Protein AF-A0AAJ3ECH3-F1 (afdb_monomer_lite)

Sequence (164 aa):
MAIHFNDRLARILDDTSHNRRHDIWRWLQLTTNNVQLSGDVNQPGMRSTMTHVISSTPGLSEIIKNKETEQLLPEKCLEWINEGKRQVEWLSSKLRERMTFSDSIAPLTSGLTGKDLLIASIDLWTINIKQKGSFLNELENSWNEHKKETNSLSGSKMTSKNAY

Structure (mmCIF, N/CA/C/O backbone):
data_AF-A0AAJ3ECH3-F1
#
_entry.id   AF-A0AAJ3ECH3-F1
#
loop_
_atom_site.group_PDB
_atom_site.id
_atom_site.type_symbol
_atom_site.label_atom_id
_atom_site.label_alt_id
_atom_site.label_comp_id
_atom_site.label_asym_id
_atom_site.label_entity_id
_atom_site.label_seq_id
_atom_site.pdbx_PDB_ins_code
_atom_site.Cartn_x
_atom_site.Cartn_y
_atom_site.Cartn_z
_atom_site.occupancy
_atom_site.B_iso_or_equiv
_atom_site.auth_seq_id
_atom_site.auth_comp_id
_atom_site.auth_asym_id
_atom_site.auth_atom_id
_atom_site.pdbx_PDB_model_num
ATOM 1 N N . MET A 1 1 ? -10.293 -18.320 -6.093 1.00 32.09 1 MET A N 1
ATOM 2 C CA . MET A 1 1 ? -9.734 -18.719 -7.402 1.00 32.09 1 MET A CA 1
ATOM 3 C C . MET A 1 1 ? -8.755 -17.643 -7.834 1.00 32.09 1 MET A C 1
ATOM 5 O O . MET A 1 1 ? -9.175 -16.500 -7.954 1.00 32.09 1 MET A O 1
ATOM 9 N N . ALA A 1 2 ? -7.470 -17.967 -7.991 1.00 35.84 2 ALA A N 1
ATOM 10 C CA . ALA A 1 2 ? -6.502 -17.033 -8.558 1.00 35.84 2 ALA A CA 1
ATOM 11 C C . ALA A 1 2 ? -6.767 -16.931 -10.066 1.00 35.84 2 ALA A C 1
ATOM 13 O O . ALA A 1 2 ? -6.577 -17.898 -10.799 1.00 35.84 2 ALA A O 1
ATOM 14 N N . ILE A 1 3 ? -7.274 -15.790 -10.526 1.00 44.62 3 ILE A N 1
ATOM 15 C CA . ILE A 1 3 ? -7.338 -15.501 -11.958 1.00 44.62 3 ILE A CA 1
ATOM 16 C C . ILE A 1 3 ? -5.894 -15.240 -12.386 1.00 44.62 3 ILE A C 1
ATOM 18 O O . ILE A 1 3 ? -5.302 -14.247 -11.961 1.00 44.62 3 ILE A O 1
ATOM 22 N N . HIS A 1 4 ? -5.313 -16.142 -13.180 1.00 48.81 4 HIS A N 1
ATOM 23 C CA . HIS A 1 4 ? -4.003 -15.920 -13.784 1.00 48.81 4 HIS A CA 1
ATOM 24 C C . HIS A 1 4 ? -4.083 -14.684 -14.677 1.00 48.81 4 HIS A C 1
ATOM 26 O O . HIS A 1 4 ? -4.688 -14.695 -15.750 1.00 48.81 4 HIS A O 1
ATOM 32 N N . PHE A 1 5 ? -3.508 -13.593 -14.189 1.00 60.50 5 PHE A N 1
ATOM 33 C CA . PHE A 1 5 ? -3.551 -12.303 -14.843 1.00 60.50 5 PHE A CA 1
ATOM 34 C C . PHE A 1 5 ? -2.293 -12.153 -15.693 1.00 60.50 5 PHE A C 1
ATOM 36 O O . PHE A 1 5 ? -1.200 -11.986 -15.168 1.00 60.50 5 PHE A O 1
ATOM 43 N N . ASN A 1 6 ? -2.440 -12.285 -17.011 1.00 68.62 6 ASN A N 1
ATOM 44 C CA . ASN A 1 6 ? -1.318 -12.394 -17.948 1.00 68.62 6 ASN A CA 1
ATOM 45 C C . ASN A 1 6 ? -1.223 -11.182 -18.891 1.00 68.62 6 ASN A C 1
ATOM 47 O O . ASN A 1 6 ? -1.017 -11.336 -20.102 1.00 68.62 6 ASN A O 1
ATOM 51 N N . ASP A 1 7 ? -1.431 -9.977 -18.358 1.00 83.31 7 ASP A N 1
ATOM 52 C CA . ASP A 1 7 ? -1.195 -8.758 -19.126 1.00 83.31 7 ASP A CA 1
ATOM 53 C C . ASP A 1 7 ? 0.304 -8.427 -19.203 1.00 83.31 7 ASP A C 1
ATOM 55 O O . ASP A 1 7 ? 1.155 -9.034 -18.548 1.00 83.31 7 ASP A O 1
ATOM 59 N N . ARG A 1 8 ? 0.654 -7.471 -20.064 1.00 87.44 8 ARG A N 1
ATOM 60 C CA . ARG A 1 8 ? 2.058 -7.131 -20.309 1.00 87.44 8 ARG A CA 1
ATOM 61 C C . ARG A 1 8 ? 2.751 -6.568 -19.063 1.00 87.44 8 ARG A C 1
ATOM 63 O O . ARG A 1 8 ? 3.937 -6.831 -18.892 1.00 87.44 8 ARG A O 1
ATOM 70 N N . LEU A 1 9 ? 2.031 -5.849 -18.199 1.00 89.44 9 LEU A N 1
ATOM 71 C CA . LEU A 1 9 ? 2.588 -5.336 -16.948 1.00 89.44 9 LEU A CA 1
ATOM 72 C C . LEU A 1 9 ? 2.969 -6.481 -16.006 1.00 89.44 9 LEU A C 1
ATOM 74 O O . LEU A 1 9 ? 4.081 -6.486 -15.488 1.00 89.44 9 LEU A O 1
ATOM 78 N N . ALA A 1 10 ? 2.085 -7.472 -15.856 1.00 89.50 10 ALA A N 1
ATOM 79 C CA . ALA A 1 10 ? 2.331 -8.641 -15.022 1.00 89.50 10 ALA A CA 1
ATOM 80 C C . ALA A 1 10 ? 3.586 -9.400 -15.470 1.00 89.50 10 ALA A C 1
ATOM 82 O O . ALA A 1 10 ? 4.397 -9.786 -14.641 1.00 89.50 10 ALA A O 1
ATOM 83 N N . ARG A 1 11 ? 3.815 -9.534 -16.784 1.00 88.94 11 ARG A N 1
ATOM 84 C CA . ARG A 1 11 ? 5.031 -10.177 -17.316 1.00 88.94 11 ARG A CA 1
ATOM 85 C C . ARG A 1 11 ? 6.313 -9.394 -17.046 1.00 88.94 11 ARG A C 1
ATOM 87 O O . ARG A 1 11 ? 7.357 -9.999 -16.878 1.00 88.94 11 ARG A O 1
ATOM 94 N N . ILE A 1 12 ? 6.258 -8.062 -17.069 1.00 90.69 12 ILE A N 1
ATOM 95 C CA . ILE A 1 12 ? 7.441 -7.213 -16.841 1.00 90.69 12 ILE A CA 1
ATOM 96 C C . ILE A 1 12 ? 7.823 -7.189 -15.355 1.00 90.69 12 ILE A C 1
ATOM 98 O O . ILE A 1 12 ? 8.998 -7.030 -15.021 1.00 90.69 12 ILE A O 1
ATOM 102 N N . LEU A 1 13 ? 6.828 -7.315 -14.476 1.00 90.69 13 LEU A N 1
ATOM 103 C CA . LEU A 1 13 ? 6.993 -7.259 -13.024 1.00 90.69 13 LEU A CA 1
ATOM 104 C C . LEU A 1 13 ? 6.975 -8.640 -12.353 1.00 90.69 13 LEU A C 1
ATOM 106 O O . LEU A 1 13 ? 7.063 -8.709 -11.133 1.00 90.69 13 LEU A O 1
ATOM 110 N N . ASP A 1 14 ? 6.914 -9.718 -13.137 1.00 87.06 14 ASP A N 1
ATOM 111 C CA . ASP A 1 14 ? 6.836 -11.105 -12.664 1.00 87.06 14 ASP A CA 1
ATOM 112 C C . ASP A 1 14 ? 5.651 -11.362 -11.703 1.00 87.06 14 ASP A C 1
ATOM 114 O O . ASP A 1 14 ? 5.728 -12.177 -10.781 1.00 87.06 14 ASP A O 1
ATOM 118 N N . ASP A 1 15 ? 4.524 -10.678 -11.929 1.00 84.62 15 ASP A N 1
ATOM 119 C CA . ASP A 1 15 ? 3.315 -10.847 -11.124 1.00 84.62 15 ASP A CA 1
ATOM 120 C C . ASP A 1 15 ? 2.636 -12.183 -11.423 1.00 84.62 15 ASP A C 1
ATOM 122 O O . ASP A 1 15 ? 2.320 -12.521 -12.566 1.00 84.62 15 ASP A O 1
ATOM 126 N N . THR A 1 16 ? 2.294 -12.909 -10.363 1.00 76.44 16 THR A N 1
A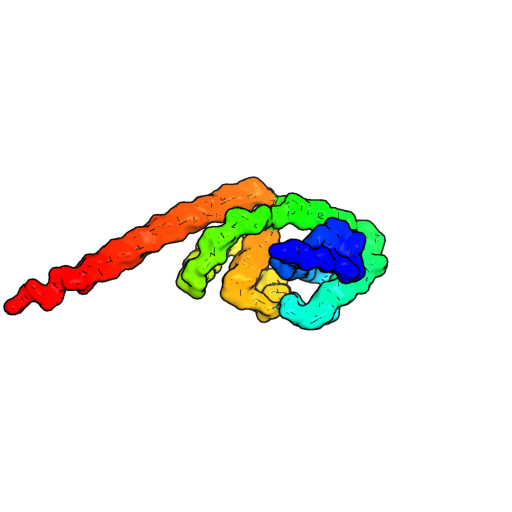TOM 127 C CA . THR A 1 16 ? 1.546 -14.173 -10.454 1.00 76.44 16 THR A CA 1
ATOM 128 C C . THR A 1 16 ? 0.034 -13.987 -10.303 1.00 76.44 16 THR A C 1
ATOM 130 O O . THR A 1 16 ? -0.739 -14.898 -10.611 1.00 76.44 16 THR A O 1
ATOM 133 N N . SER A 1 17 ? -0.411 -12.803 -9.871 1.00 74.19 17 SER A N 1
ATOM 134 C CA . SER A 1 17 ? -1.820 -12.470 -9.642 1.00 74.19 17 SER A CA 1
ATOM 135 C C . SER A 1 17 ? -2.087 -10.978 -9.823 1.00 74.19 17 SER A C 1
ATOM 137 O O . SER A 1 17 ? -1.233 -10.153 -9.509 1.00 74.19 17 SER A O 1
ATOM 139 N N . HIS A 1 18 ? -3.299 -10.620 -10.254 1.00 75.31 18 HIS A N 1
ATOM 140 C CA . HIS A 1 18 ? -3.729 -9.223 -10.257 1.00 75.31 18 HIS A CA 1
ATOM 141 C C . HIS A 1 18 ? -3.911 -8.710 -8.828 1.00 75.31 18 HIS A C 1
ATOM 143 O O . HIS A 1 18 ? -4.699 -9.277 -8.070 1.00 75.31 18 HIS A O 1
ATOM 149 N N . ASN A 1 19 ? -3.242 -7.610 -8.484 1.00 86.06 19 ASN A N 1
ATOM 150 C CA . ASN A 1 19 ? -3.412 -6.956 -7.196 1.00 86.06 19 ASN A CA 1
ATOM 151 C C . ASN A 1 19 ? -3.561 -5.439 -7.372 1.00 86.06 19 ASN A C 1
ATOM 153 O O . ASN A 1 19 ? -2.596 -4.717 -7.616 1.00 86.06 19 ASN A O 1
ATOM 157 N N . ARG A 1 20 ? -4.794 -4.949 -7.205 1.00 90.81 20 ARG A N 1
ATOM 158 C CA . ARG A 1 20 ? -5.124 -3.525 -7.352 1.00 90.81 20 ARG A CA 1
ATOM 159 C C . ARG A 1 20 ? -4.351 -2.630 -6.379 1.00 90.81 20 ARG A C 1
ATOM 161 O O . ARG A 1 20 ? -3.970 -1.526 -6.757 1.00 90.81 20 ARG A O 1
ATOM 168 N N . ARG A 1 21 ? -4.107 -3.079 -5.142 1.00 93.88 21 ARG A N 1
ATOM 169 C CA . ARG A 1 21 ? -3.318 -2.315 -4.159 1.00 93.88 21 ARG A CA 1
ATOM 170 C C . ARG A 1 21 ? -1.889 -2.116 -4.659 1.00 93.88 21 ARG A C 1
ATOM 172 O O . ARG A 1 21 ? -1.369 -1.008 -4.581 1.00 93.88 21 ARG A O 1
ATOM 179 N N . HIS A 1 22 ? -1.289 -3.165 -5.220 1.00 93.62 22 HIS A N 1
ATOM 180 C CA . HIS A 1 22 ? 0.061 -3.092 -5.778 1.00 93.62 22 HIS A CA 1
ATOM 181 C C . HIS A 1 22 ? 0.103 -2.147 -6.981 1.00 93.62 22 HIS A C 1
ATOM 183 O O . HIS A 1 22 ? 1.012 -1.332 -7.081 1.00 93.62 22 HIS A O 1
ATOM 189 N N . ASP A 1 23 ? -0.910 -2.176 -7.850 1.00 94.12 23 ASP A N 1
ATOM 190 C CA . ASP A 1 23 ? -0.990 -1.242 -8.978 1.00 94.12 23 ASP A CA 1
ATOM 191 C C . ASP A 1 23 ? -1.095 0.220 -8.539 1.00 94.12 23 ASP A C 1
ATOM 193 O O . ASP A 1 23 ? -0.410 1.079 -9.096 1.00 94.12 23 ASP A O 1
ATOM 197 N N . ILE A 1 24 ? -1.923 0.501 -7.528 1.00 95.00 24 ILE A N 1
ATOM 198 C CA . ILE A 1 24 ? -2.030 1.833 -6.924 1.00 95.00 24 ILE A CA 1
ATOM 199 C C . ILE A 1 24 ? -0.671 2.256 -6.364 1.00 95.00 24 ILE A C 1
ATOM 201 O O . ILE A 1 24 ? -0.196 3.348 -6.670 1.00 95.00 24 ILE A O 1
ATOM 205 N N . TRP A 1 25 ? -0.019 1.392 -5.584 1.00 94.88 25 TRP A N 1
ATOM 206 C CA . TRP A 1 25 ? 1.284 1.704 -5.009 1.00 94.88 25 TRP A CA 1
ATOM 207 C C . TRP A 1 25 ? 2.343 1.961 -6.087 1.00 94.88 25 TRP A C 1
ATOM 209 O O . TRP A 1 25 ? 3.040 2.966 -6.010 1.00 94.88 25 TRP A O 1
ATOM 219 N N . ARG A 1 26 ? 2.427 1.129 -7.133 1.00 94.69 26 ARG A N 1
ATOM 220 C CA . ARG A 1 26 ? 3.378 1.299 -8.248 1.00 94.69 26 ARG A CA 1
ATOM 221 C C . ARG A 1 26 ? 3.170 2.619 -8.974 1.00 94.69 26 ARG A C 1
ATOM 223 O O . ARG A 1 26 ? 4.139 3.329 -9.235 1.00 94.69 26 ARG A O 1
ATOM 230 N N . TRP A 1 27 ? 1.919 2.966 -9.265 1.00 95.00 27 TRP A N 1
ATOM 231 C CA . TRP A 1 27 ? 1.576 4.248 -9.875 1.00 95.00 27 TRP A CA 1
ATOM 232 C C . TRP A 1 27 ? 2.068 5.419 -9.020 1.00 95.00 27 TRP A C 1
ATOM 234 O O . TRP A 1 27 ? 2.765 6.319 -9.497 1.00 95.00 27 TRP A O 1
ATOM 244 N N . LEU A 1 28 ? 1.749 5.393 -7.727 1.00 92.50 28 LEU A N 1
ATOM 245 C CA . LEU A 1 28 ? 2.151 6.440 -6.794 1.00 92.50 28 LEU A CA 1
ATOM 246 C C . LEU A 1 28 ? 3.678 6.474 -6.595 1.00 92.50 28 LEU A C 1
ATOM 248 O O . LEU A 1 28 ? 4.282 7.539 -6.502 1.00 92.50 28 LEU A O 1
ATOM 252 N N . GLN A 1 29 ? 4.343 5.322 -6.610 1.00 91.38 29 GLN A N 1
ATOM 253 C CA . GLN A 1 29 ? 5.795 5.224 -6.520 1.00 91.38 29 GLN A CA 1
ATOM 254 C C . GLN A 1 29 ? 6.477 5.815 -7.761 1.00 91.38 29 GLN A C 1
ATOM 256 O O . GLN A 1 29 ? 7.473 6.521 -7.640 1.00 91.38 29 GLN A O 1
ATOM 261 N N . LEU A 1 30 ? 5.948 5.572 -8.958 1.00 92.50 30 LEU A N 1
ATOM 262 C CA . LEU A 1 30 ? 6.445 6.175 -10.196 1.00 92.50 30 LEU A CA 1
ATOM 263 C C . LEU A 1 30 ? 6.299 7.702 -10.157 1.00 92.50 30 LEU A C 1
ATOM 265 O O . LEU A 1 30 ? 7.281 8.424 -10.335 1.00 92.50 30 LEU A O 1
ATOM 269 N N . THR A 1 31 ? 5.100 8.196 -9.845 1.00 89.75 31 THR A N 1
ATOM 270 C CA . THR A 1 31 ? 4.826 9.643 -9.791 1.00 89.75 31 THR A CA 1
ATOM 271 C C . THR A 1 31 ? 5.655 10.370 -8.728 1.00 89.75 31 THR A C 1
ATOM 273 O O . THR A 1 31 ? 6.219 11.422 -9.016 1.00 89.75 31 THR A O 1
ATOM 276 N N . THR A 1 32 ? 5.837 9.790 -7.535 1.00 86.19 32 THR A N 1
ATOM 277 C CA . THR A 1 32 ? 6.714 10.359 -6.487 1.00 86.19 32 THR A CA 1
ATOM 278 C C . THR A 1 32 ? 8.193 10.392 -6.880 1.00 86.19 32 THR A C 1
ATOM 280 O O . THR A 1 32 ? 8.954 11.174 -6.320 1.00 86.19 32 THR A O 1
ATOM 283 N N . ASN A 1 33 ? 8.622 9.583 -7.857 1.00 85.12 33 ASN A N 1
ATOM 284 C CA . ASN A 1 33 ? 9.976 9.629 -8.426 1.00 85.12 33 ASN A CA 1
ATOM 285 C C . ASN A 1 33 ? 10.039 10.512 -9.688 1.00 85.12 33 ASN A C 1
ATOM 287 O O . ASN A 1 33 ? 10.942 10.355 -10.505 1.00 85.12 33 ASN A O 1
ATOM 291 N N . ASN A 1 34 ? 9.094 11.450 -9.837 1.00 85.19 34 ASN A N 1
ATOM 292 C CA . ASN A 1 34 ? 8.982 12.401 -10.948 1.00 85.19 34 ASN A CA 1
ATOM 293 C C . ASN A 1 34 ? 8.842 11.749 -12.332 1.00 85.19 34 ASN A C 1
ATOM 295 O O . ASN A 1 34 ? 9.140 12.370 -13.354 1.00 85.19 34 ASN A O 1
ATOM 299 N N . VAL A 1 35 ? 8.370 10.502 -12.386 1.00 88.06 35 VAL A N 1
ATOM 300 C CA . VAL A 1 35 ? 8.039 9.851 -13.650 1.00 88.06 35 VAL A CA 1
ATOM 301 C C . VAL A 1 35 ? 6.711 10.410 -14.150 1.00 88.06 35 VAL A C 1
ATOM 303 O O . VAL A 1 35 ? 5.697 10.348 -13.454 1.00 88.06 35 VAL A O 1
ATOM 306 N N . GLN A 1 36 ? 6.711 10.951 -15.367 1.00 87.31 36 GLN A N 1
ATOM 307 C CA . GLN A 1 36 ? 5.502 11.480 -15.990 1.00 87.31 36 GLN A CA 1
ATOM 308 C C . GLN A 1 36 ? 4.609 10.332 -16.463 1.00 87.31 36 GLN A C 1
ATOM 310 O O . GLN A 1 36 ? 4.990 9.548 -17.333 1.00 87.31 36 GLN A O 1
ATOM 315 N N . LEU A 1 37 ? 3.410 10.249 -15.891 1.00 90.12 37 LEU A N 1
ATOM 316 C CA . LEU A 1 37 ? 2.369 9.307 -16.290 1.00 90.12 37 LEU A CA 1
ATOM 317 C C . LEU A 1 37 ? 1.198 10.081 -16.895 1.00 90.12 37 LEU A C 1
ATOM 319 O O . LEU A 1 37 ? 0.837 11.151 -16.409 1.00 90.12 37 LEU A O 1
ATOM 323 N N . SER A 1 38 ? 0.598 9.540 -17.951 1.00 88.50 38 SER A N 1
ATOM 324 C CA . SER A 1 38 ? -0.639 10.069 -18.521 1.00 88.50 38 SER A CA 1
ATOM 325 C C . SER A 1 38 ? -1.858 9.426 -17.852 1.00 88.50 38 SER A C 1
ATOM 327 O O . SER A 1 38 ? -2.005 8.201 -17.856 1.00 88.50 38 SER A O 1
ATOM 329 N N . GLY A 1 39 ? -2.742 10.266 -17.308 1.00 86.19 39 GLY A N 1
ATOM 330 C CA . GLY A 1 39 ? -3.963 9.859 -16.605 1.00 86.19 39 GLY A CA 1
ATOM 331 C C . GLY A 1 39 ? -3.855 9.994 -15.086 1.00 86.19 39 GLY A C 1
ATOM 332 O O . GLY A 1 39 ? -2.893 10.565 -14.577 1.00 86.19 39 GLY A O 1
ATOM 333 N N . ASP A 1 40 ? -4.843 9.445 -14.378 1.00 85.62 40 ASP A N 1
ATOM 334 C CA . ASP A 1 40 ? -4.935 9.499 -12.917 1.00 85.62 40 ASP A CA 1
ATOM 335 C C . ASP A 1 40 ? -4.826 8.107 -12.284 1.00 85.62 40 ASP A C 1
ATOM 337 O O . ASP A 1 40 ? -5.133 7.076 -12.898 1.00 85.62 40 ASP A O 1
ATOM 341 N N . VAL A 1 41 ? -4.427 8.082 -11.010 1.00 90.56 41 VAL A N 1
ATOM 342 C CA . VAL A 1 41 ? -4.400 6.853 -10.213 1.00 90.56 41 VAL A CA 1
ATOM 343 C C . VAL A 1 41 ? -5.791 6.214 -10.178 1.00 90.56 41 VAL A C 1
ATOM 345 O O . VAL A 1 41 ? -6.808 6.896 -10.050 1.00 90.56 41 VAL A O 1
ATOM 348 N N . ASN A 1 42 ? -5.832 4.883 -10.260 1.00 88.88 42 ASN A N 1
ATOM 349 C CA . ASN A 1 42 ? -7.058 4.088 -10.176 1.00 88.88 42 ASN A CA 1
ATOM 350 C C . ASN A 1 42 ? -8.094 4.373 -11.295 1.00 88.88 42 ASN A C 1
ATOM 352 O O . ASN A 1 42 ? -9.279 4.091 -11.124 1.00 88.88 42 ASN A O 1
ATOM 356 N N . GLN A 1 43 ? -7.656 4.884 -12.452 1.00 89.56 43 GLN A N 1
ATOM 357 C CA . GLN A 1 43 ? -8.492 5.051 -13.651 1.00 89.56 43 GLN A CA 1
ATOM 358 C C . GLN A 1 43 ? -8.234 3.973 -14.723 1.00 89.56 43 GLN A C 1
ATOM 360 O O . GLN A 1 43 ? -7.190 3.308 -14.713 1.00 89.56 43 GLN A O 1
ATOM 365 N N . PRO A 1 44 ? -9.161 3.773 -15.684 1.00 89.56 44 PRO A N 1
ATOM 366 C CA . PRO A 1 44 ? -8.922 2.907 -16.836 1.00 89.56 44 PRO A CA 1
ATOM 367 C C . PRO A 1 44 ? -7.640 3.289 -17.592 1.00 89.56 44 PRO A C 1
ATOM 369 O O . PRO A 1 44 ? -7.338 4.462 -17.778 1.00 89.56 44 PRO A O 1
ATOM 372 N N . GLY A 1 45 ? -6.877 2.289 -18.041 1.00 89.25 45 GLY A N 1
ATOM 373 C CA . GLY A 1 45 ? -5.614 2.502 -18.761 1.00 89.25 45 GLY A CA 1
ATOM 374 C C . GLY A 1 45 ? -4.375 2.656 -17.871 1.00 89.25 45 GLY A C 1
ATOM 375 O O . GLY A 1 45 ? -3.265 2.537 -18.384 1.00 89.25 45 GLY A O 1
ATOM 376 N N . MET A 1 46 ? -4.535 2.787 -16.547 1.00 91.75 46 MET A N 1
ATOM 377 C CA . MET A 1 46 ? -3.436 2.915 -15.574 1.00 91.75 46 MET A CA 1
ATOM 378 C C . MET A 1 46 ? -2.317 1.873 -15.785 1.00 91.75 46 MET A C 1
ATOM 380 O O . MET A 1 46 ? -1.138 2.216 -15.888 1.00 91.75 46 MET A O 1
ATOM 384 N N . ARG A 1 47 ? -2.676 0.589 -15.930 1.00 92.75 47 ARG A N 1
ATOM 385 C CA . ARG A 1 47 ? -1.709 -0.501 -16.166 1.00 92.75 47 ARG A CA 1
ATOM 386 C C . ARG A 1 47 ? -1.014 -0.411 -17.525 1.00 92.75 47 ARG A C 1
ATOM 388 O O . ARG A 1 47 ? 0.169 -0.737 -17.630 1.00 92.75 47 ARG A O 1
ATOM 395 N N . SER A 1 48 ? -1.717 0.040 -18.562 1.00 92.94 48 SER A N 1
ATOM 396 C CA . SER A 1 48 ? -1.147 0.243 -19.899 1.00 92.94 48 SER A CA 1
ATOM 397 C C . SER A 1 48 ? -0.133 1.388 -19.900 1.00 92.94 48 SER A C 1
ATOM 399 O O . SER A 1 48 ? 0.952 1.229 -20.457 1.00 92.94 48 SER A O 1
ATOM 401 N N . THR A 1 49 ? -0.436 2.491 -19.210 1.00 94.69 49 THR A N 1
ATOM 402 C CA . THR A 1 49 ? 0.499 3.607 -19.010 1.00 94.69 49 THR A CA 1
ATOM 403 C C . THR A 1 49 ? 1.747 3.147 -18.255 1.00 94.69 49 THR A C 1
ATOM 405 O O . THR A 1 49 ? 2.860 3.363 -18.735 1.00 94.69 49 THR A O 1
ATOM 408 N N . MET A 1 50 ? 1.589 2.429 -17.133 1.00 95.12 50 MET A N 1
ATOM 409 C CA . MET A 1 50 ? 2.734 1.867 -16.400 1.00 95.12 50 MET A CA 1
ATOM 410 C C . MET A 1 50 ? 3.561 0.919 -17.272 1.00 95.12 50 MET A C 1
ATOM 412 O O . MET A 1 50 ? 4.784 1.013 -17.294 1.00 95.12 50 MET A O 1
ATOM 416 N N . THR A 1 51 ? 2.908 0.047 -18.045 1.00 95.00 51 THR A N 1
ATOM 417 C CA . THR A 1 51 ? 3.587 -0.864 -18.979 1.00 95.00 51 THR A CA 1
ATOM 418 C C . THR A 1 51 ? 4.474 -0.099 -19.948 1.00 95.00 51 THR A C 1
ATOM 420 O O . THR A 1 51 ? 5.635 -0.459 -20.127 1.00 95.00 51 THR A O 1
ATOM 423 N N . HIS A 1 52 ? 3.923 0.940 -20.583 1.00 94.50 52 HIS A N 1
ATOM 424 C CA . HIS A 1 52 ? 4.643 1.738 -21.564 1.00 94.50 52 HIS A CA 1
ATOM 425 C C . HIS A 1 52 ? 5.923 2.314 -20.954 1.00 94.50 52 HIS A C 1
ATOM 427 O O . HIS A 1 52 ? 7.009 2.035 -21.458 1.00 94.50 52 HIS A O 1
ATOM 433 N N . VAL A 1 53 ? 5.792 3.006 -19.823 1.00 95.38 53 VAL A N 1
ATOM 434 C CA . VAL A 1 53 ? 6.889 3.715 -19.154 1.00 95.38 53 VAL A CA 1
ATOM 435 C C . VAL A 1 53 ? 7.945 2.772 -18.575 1.00 95.38 53 VAL A C 1
ATOM 437 O O . VAL A 1 53 ? 9.142 3.001 -18.740 1.00 95.38 53 VAL A O 1
ATOM 440 N N . ILE A 1 54 ? 7.525 1.682 -17.928 1.00 95.19 54 ILE A N 1
ATOM 441 C CA . ILE A 1 54 ? 8.457 0.701 -17.359 1.00 95.19 54 ILE A CA 1
ATOM 442 C C . ILE A 1 54 ? 9.222 -0.010 -18.479 1.00 95.19 54 ILE A C 1
ATOM 444 O O . ILE A 1 54 ? 10.423 -0.228 -18.358 1.00 95.19 54 ILE A O 1
ATOM 448 N N . SER A 1 55 ? 8.557 -0.334 -19.593 1.00 93.75 55 SER A N 1
ATOM 449 C CA . SER A 1 55 ? 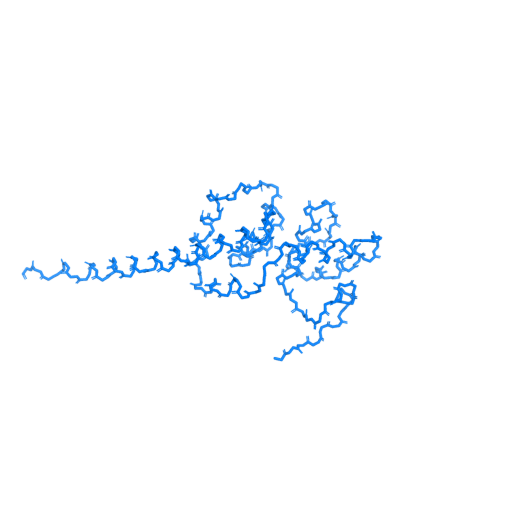9.210 -1.013 -20.719 1.00 93.75 55 SER A CA 1
ATOM 450 C C . SER A 1 55 ? 10.180 -0.129 -21.506 1.00 93.75 55 SER A C 1
ATOM 452 O O . SER A 1 55 ? 11.091 -0.658 -22.137 1.00 93.75 55 SER A O 1
ATOM 454 N N . SER A 1 56 ? 9.996 1.194 -21.485 1.00 93.62 56 SER A N 1
ATOM 455 C CA . SER A 1 56 ? 10.857 2.150 -22.188 1.00 93.62 56 SER A CA 1
ATOM 456 C C . SER A 1 56 ? 12.023 2.666 -21.342 1.00 93.62 56 SER A C 1
ATOM 458 O O . SER A 1 56 ? 12.901 3.338 -21.879 1.00 93.62 56 SER A O 1
ATOM 460 N N . THR A 1 57 ? 12.062 2.338 -20.045 1.00 94.06 57 THR A N 1
ATOM 461 C CA . THR A 1 57 ? 13.079 2.829 -19.107 1.00 94.06 57 THR A CA 1
ATOM 462 C C . THR A 1 57 ? 13.942 1.671 -18.591 1.00 94.06 57 THR A C 1
ATOM 464 O O . THR A 1 57 ? 13.482 0.893 -17.749 1.00 94.06 57 THR A O 1
ATOM 467 N N . PRO A 1 58 ? 15.199 1.530 -19.057 1.00 93.75 58 PRO A N 1
ATOM 468 C CA . PRO A 1 58 ? 16.095 0.466 -18.608 1.00 93.75 58 PRO A CA 1
ATOM 469 C C . PRO A 1 58 ? 16.257 0.427 -17.081 1.00 93.75 58 PRO A C 1
ATOM 471 O O . PRO A 1 58 ? 16.481 1.454 -16.446 1.00 93.75 58 PRO A O 1
ATOM 474 N N . GLY A 1 59 ? 16.135 -0.765 -16.490 1.00 93.31 59 GLY A N 1
ATOM 475 C CA . GLY A 1 59 ? 16.305 -0.998 -15.047 1.00 93.31 59 GLY A CA 1
ATOM 476 C C . GLY A 1 59 ? 15.119 -0.592 -14.161 1.00 93.31 59 GLY A C 1
ATOM 477 O O . GLY A 1 59 ? 15.077 -0.973 -12.993 1.00 93.31 59 GLY A O 1
ATOM 478 N N . LEU A 1 60 ? 14.117 0.123 -14.689 1.00 94.38 60 LEU A N 1
ATOM 479 C CA . LEU A 1 60 ? 12.996 0.613 -13.878 1.00 94.38 60 LEU A CA 1
ATOM 480 C C . LEU A 1 60 ? 12.132 -0.523 -13.307 1.00 94.38 60 LEU A C 1
ATOM 482 O O . LEU A 1 60 ? 11.654 -0.416 -12.179 1.00 94.38 60 LEU A O 1
ATOM 486 N N . SER A 1 61 ? 11.965 -1.627 -14.041 1.00 94.44 61 SER A N 1
ATOM 487 C CA . SER A 1 61 ? 11.226 -2.801 -13.555 1.00 94.44 61 SER A CA 1
ATOM 488 C C . SER A 1 61 ? 11.865 -3.413 -12.306 1.00 94.44 61 SER A C 1
ATOM 490 O O . SER A 1 61 ? 11.164 -3.719 -11.347 1.00 94.44 61 SER A O 1
ATOM 492 N N . GLU A 1 62 ? 13.190 -3.555 -12.284 1.00 94.56 62 GLU A N 1
ATOM 493 C CA . GLU A 1 62 ? 13.925 -4.100 -11.141 1.00 94.56 62 GLU A CA 1
ATOM 494 C C . GLU A 1 62 ? 13.864 -3.161 -9.933 1.00 94.56 62 GLU A C 1
ATOM 496 O O . GLU A 1 62 ? 13.574 -3.602 -8.823 1.00 94.56 62 GLU A O 1
ATOM 501 N N . ILE A 1 63 ? 14.029 -1.853 -10.158 1.00 93.94 63 ILE A N 1
ATOM 502 C CA . ILE A 1 63 ? 13.902 -0.837 -9.103 1.00 93.94 63 ILE A CA 1
ATOM 503 C C . ILE A 1 63 ? 12.521 -0.904 -8.441 1.00 93.94 63 ILE A C 1
ATOM 505 O O . ILE A 1 63 ? 12.430 -0.869 -7.213 1.00 93.94 63 ILE A O 1
ATOM 509 N N . ILE A 1 64 ? 11.448 -1.006 -9.231 1.00 93.69 64 ILE A N 1
ATOM 510 C CA . ILE A 1 64 ? 10.080 -1.093 -8.702 1.00 93.69 64 ILE A CA 1
ATOM 511 C C . ILE A 1 64 ? 9.897 -2.376 -7.895 1.00 93.69 64 ILE A C 1
ATOM 513 O O . ILE A 1 64 ? 9.432 -2.292 -6.762 1.00 93.69 64 ILE A O 1
ATOM 517 N N . LYS A 1 65 ? 10.307 -3.535 -8.428 1.00 93.06 65 LYS A N 1
ATOM 518 C CA . LYS A 1 65 ? 10.197 -4.829 -7.731 1.00 93.06 65 LYS A CA 1
ATOM 519 C C . LYS A 1 65 ? 10.938 -4.837 -6.389 1.00 93.06 65 LYS A C 1
ATOM 521 O O . LYS A 1 65 ? 10.400 -5.307 -5.384 1.00 93.06 65 LYS A O 1
ATOM 526 N N . ASN A 1 66 ? 12.148 -4.278 -6.356 1.00 93.12 66 ASN A N 1
ATOM 527 C CA . ASN A 1 66 ? 12.945 -4.197 -5.133 1.00 93.12 66 ASN A CA 1
ATOM 528 C C . ASN A 1 66 ? 12.272 -3.281 -4.104 1.00 93.12 66 ASN A C 1
ATOM 530 O O . ASN A 1 66 ? 12.039 -3.698 -2.970 1.00 93.12 66 ASN A O 1
ATOM 534 N N . LYS A 1 67 ? 11.848 -2.078 -4.516 1.00 92.31 67 LYS A N 1
ATOM 535 C CA . LYS A 1 67 ? 11.119 -1.156 -3.632 1.00 92.31 67 LYS A CA 1
ATOM 536 C C . LYS A 1 67 ? 9.814 -1.754 -3.112 1.00 92.31 67 LYS A C 1
ATOM 538 O O . LYS A 1 67 ? 9.472 -1.537 -1.955 1.00 92.31 67 LYS A O 1
ATOM 543 N N . GLU A 1 68 ? 9.096 -2.501 -3.942 1.00 92.38 68 GLU A N 1
ATOM 544 C CA . GLU A 1 68 ? 7.843 -3.153 -3.562 1.00 92.38 68 GLU A CA 1
ATOM 545 C C . GLU A 1 68 ? 8.076 -4.135 -2.415 1.00 92.38 68 GLU A C 1
ATOM 547 O O . GLU A 1 68 ? 7.410 -4.062 -1.384 1.00 92.38 68 GLU A O 1
ATOM 552 N N . THR A 1 69 ? 9.099 -4.979 -2.561 1.00 91.00 69 THR A N 1
ATOM 553 C CA . THR A 1 69 ? 9.518 -5.957 -1.549 1.00 91.00 69 THR A CA 1
ATOM 554 C C . THR A 1 69 ? 9.970 -5.282 -0.249 1.00 91.00 69 THR A C 1
ATOM 556 O O . THR A 1 69 ? 9.724 -5.792 0.843 1.00 91.00 69 THR A O 1
ATOM 559 N N . GLU A 1 70 ? 10.621 -4.124 -0.350 1.00 91.75 70 GLU A N 1
ATOM 560 C CA . GLU A 1 70 ? 11.140 -3.380 0.799 1.00 91.75 70 GLU A CA 1
ATOM 561 C C . GLU A 1 70 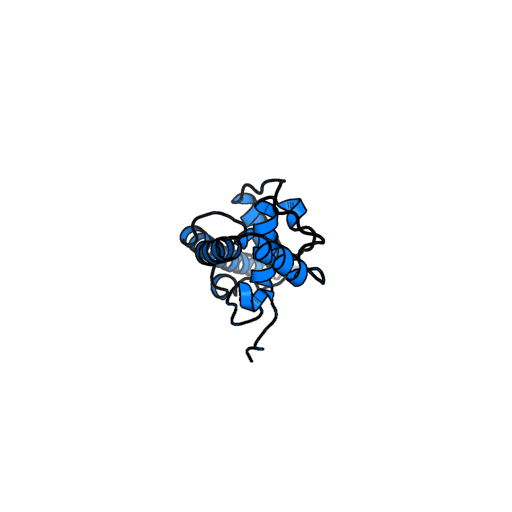? 10.085 -2.546 1.537 1.00 91.75 70 GLU A C 1
ATOM 563 O O . GLU A 1 70 ? 10.280 -2.244 2.715 1.00 91.75 70 GLU A O 1
ATOM 568 N N . GLN A 1 71 ? 9.007 -2.123 0.867 1.00 91.75 71 GLN A N 1
ATOM 569 C CA . GLN A 1 71 ? 8.090 -1.096 1.382 1.00 91.75 71 GLN A CA 1
ATOM 570 C C . GLN A 1 71 ? 6.653 -1.577 1.602 1.00 91.75 71 GLN A C 1
ATOM 572 O O . GLN A 1 71 ? 5.974 -1.021 2.479 1.00 91.75 71 GLN A O 1
ATOM 577 N N . LEU A 1 72 ? 6.172 -2.571 0.847 1.00 93.88 72 LEU A N 1
ATOM 578 C CA . LEU A 1 72 ? 4.800 -3.059 0.982 1.00 93.88 72 LEU A CA 1
ATOM 579 C C . LEU A 1 72 ? 4.682 -4.117 2.071 1.00 93.88 72 LEU A C 1
ATOM 581 O O . LEU A 1 72 ? 5.294 -5.182 2.030 1.00 93.88 72 LEU A O 1
ATOM 585 N N . LEU A 1 73 ? 3.805 -3.844 3.035 1.00 95.31 73 LEU A N 1
ATOM 586 C CA . LEU A 1 73 ? 3.418 -4.845 4.018 1.00 95.31 73 LEU A CA 1
ATOM 587 C C . LEU A 1 73 ? 2.532 -5.927 3.382 1.00 95.31 73 LEU A C 1
ATOM 589 O O . LEU A 1 73 ? 1.664 -5.591 2.565 1.00 95.31 73 LEU A O 1
ATOM 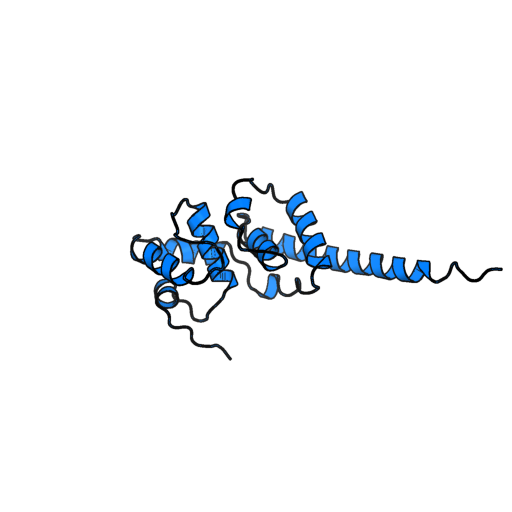593 N N . PRO A 1 74 ? 2.667 -7.197 3.808 1.00 93.56 74 PRO A N 1
ATOM 594 C CA . PRO A 1 74 ? 1.739 -8.259 3.434 1.00 93.56 74 PRO A CA 1
ATOM 595 C C . PRO A 1 74 ? 0.280 -7.871 3.703 1.00 93.56 74 PRO A C 1
ATOM 597 O O . PRO A 1 74 ? -0.008 -7.198 4.690 1.00 93.56 74 PRO A O 1
ATOM 600 N N . GLU A 1 75 ? -0.649 -8.331 2.861 1.00 92.31 75 GLU A N 1
ATOM 601 C CA . GLU A 1 75 ? -2.078 -7.984 2.961 1.00 92.31 75 GLU A CA 1
ATOM 602 C C . GLU A 1 75 ? -2.679 -8.289 4.341 1.00 92.31 75 GLU A C 1
ATOM 604 O O . GLU A 1 75 ? -3.385 -7.448 4.894 1.00 92.31 75 GLU A O 1
ATOM 609 N N . LYS A 1 76 ? -2.271 -9.405 4.962 1.00 93.19 76 LYS A N 1
ATOM 610 C CA . LYS A 1 76 ? -2.647 -9.784 6.335 1.00 93.19 76 LYS A CA 1
ATOM 611 C C . LYS A 1 76 ? -2.425 -8.693 7.388 1.00 93.19 76 LYS A C 1
ATOM 613 O O . LYS A 1 76 ? -3.145 -8.641 8.374 1.00 93.19 76 LYS A O 1
ATOM 618 N N . CYS A 1 77 ? -1.446 -7.806 7.195 1.00 95.62 77 CYS A N 1
ATOM 619 C CA . CYS A 1 77 ? -1.170 -6.708 8.126 1.00 95.62 77 CYS A CA 1
ATOM 620 C C . CYS A 1 77 ? -2.207 -5.572 8.043 1.00 95.62 77 CYS A C 1
ATOM 622 O O . CYS A 1 77 ? -2.204 -4.683 8.890 1.00 95.62 77 CYS A O 1
ATOM 624 N N . LEU A 1 78 ? -3.066 -5.579 7.021 1.00 95.81 78 LEU A N 1
ATOM 625 C CA . LEU A 1 78 ? -4.095 -4.569 6.762 1.00 95.81 78 LEU A CA 1
ATOM 626 C C . LEU A 1 78 ? -5.521 -5.136 6.812 1.00 95.81 78 LEU A C 1
ATOM 628 O O . LEU A 1 78 ? -6.479 -4.370 6.709 1.00 95.81 78 LEU A O 1
ATOM 632 N N . GLU A 1 79 ? -5.690 -6.455 6.955 1.00 95.00 79 GLU A N 1
ATOM 633 C CA . GLU A 1 79 ? -7.000 -7.126 6.916 1.00 95.00 79 GLU A CA 1
ATOM 634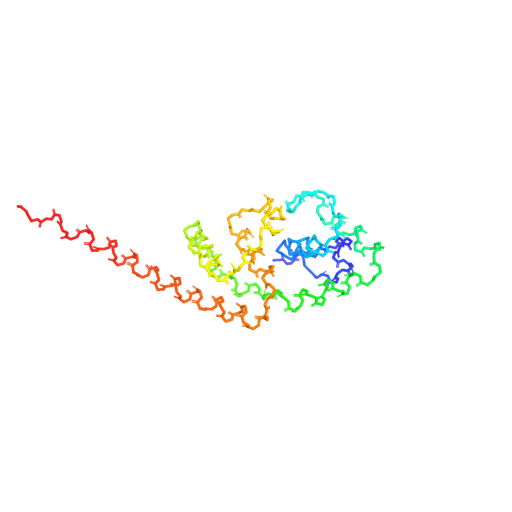 C C . GLU A 1 79 ? -7.975 -6.604 7.979 1.00 95.00 79 GLU A C 1
ATOM 636 O O . GLU A 1 79 ? -9.176 -6.515 7.713 1.00 95.00 79 GLU A O 1
ATOM 641 N N . TRP A 1 80 ? -7.464 -6.196 9.144 1.00 96.69 80 TRP A N 1
ATOM 642 C CA . TRP A 1 80 ? -8.246 -5.627 10.248 1.00 96.69 80 TRP A CA 1
ATOM 643 C C . TRP A 1 80 ? -8.865 -4.256 9.921 1.00 96.69 80 TRP A C 1
ATOM 645 O O . TRP A 1 80 ? -9.799 -3.814 10.593 1.00 96.69 80 TRP A O 1
ATOM 655 N N . ILE A 1 81 ? -8.393 -3.581 8.868 1.00 96.19 81 ILE A N 1
ATOM 656 C CA . ILE A 1 81 ? -8.952 -2.319 8.376 1.00 96.19 81 ILE A CA 1
ATOM 657 C C . ILE A 1 81 ? -10.173 -2.634 7.502 1.00 96.19 81 ILE A C 1
ATOM 659 O O . ILE A 1 81 ? -10.128 -2.541 6.274 1.00 96.19 81 ILE A O 1
ATOM 663 N N . ASN A 1 82 ? -11.274 -3.084 8.096 1.00 94.88 82 ASN A N 1
ATOM 664 C CA . ASN A 1 82 ? -12.468 -3.522 7.367 1.00 94.88 82 ASN A CA 1
ATOM 665 C C . ASN A 1 82 ? -13.803 -3.061 7.982 1.00 94.88 82 ASN A C 1
ATOM 667 O O . ASN A 1 82 ? -14.864 -3.429 7.486 1.00 94.88 82 ASN A O 1
ATOM 671 N N . GLU A 1 83 ? -13.774 -2.187 8.988 1.00 92.88 83 GLU A N 1
ATOM 672 C CA . GLU A 1 83 ? -14.949 -1.784 9.775 1.00 92.88 83 GLU A CA 1
ATOM 673 C C . GLU A 1 83 ? -15.638 -0.504 9.254 1.00 92.88 83 GLU A C 1
ATOM 675 O O . GLU A 1 83 ? -16.369 0.191 9.965 1.00 92.88 83 GLU A O 1
ATOM 680 N N . GLY A 1 84 ? -15.411 -0.169 7.984 1.00 93.12 84 GLY A N 1
ATOM 681 C CA . GLY A 1 84 ? -16.097 0.919 7.290 1.00 93.12 84 GLY A CA 1
ATOM 682 C C . GLY A 1 84 ? -15.637 2.330 7.678 1.00 93.12 84 GLY A C 1
ATOM 683 O O . GLY A 1 84 ? -14.532 2.557 8.173 1.00 93.12 84 GLY A O 1
ATOM 684 N N . LYS A 1 85 ? -16.500 3.316 7.392 1.00 93.69 85 LYS A N 1
ATOM 685 C CA . LYS A 1 85 ? -16.156 4.750 7.395 1.00 93.69 85 LYS A CA 1
ATOM 686 C C . LYS A 1 85 ? -15.593 5.243 8.731 1.00 93.69 85 LYS A C 1
ATOM 688 O O . LYS A 1 85 ? -14.607 5.970 8.735 1.00 93.69 85 LYS A O 1
ATOM 693 N N . ARG A 1 86 ? -16.174 4.812 9.855 1.00 94.06 86 ARG A N 1
ATOM 694 C CA . ARG A 1 86 ? -15.754 5.253 11.194 1.00 94.06 86 ARG A CA 1
ATOM 695 C C . ARG A 1 86 ? -14.305 4.861 11.500 1.00 94.06 86 ARG A C 1
ATOM 697 O O . ARG A 1 86 ? -13.545 5.681 12.005 1.00 94.06 86 ARG A O 1
ATOM 704 N N . GLN A 1 87 ? -13.927 3.622 11.185 1.00 95.62 87 GLN A N 1
ATOM 705 C CA . GLN A 1 87 ? -12.551 3.159 11.360 1.00 95.62 87 GLN A CA 1
ATOM 706 C C . GLN A 1 87 ? -11.605 3.922 10.433 1.00 95.62 87 GLN A C 1
ATOM 708 O O . GLN A 1 87 ? -10.553 4.374 10.868 1.00 95.62 87 GLN A O 1
ATOM 713 N N . VAL A 1 88 ? -12.001 4.126 9.174 1.00 94.75 88 VAL A N 1
ATOM 714 C CA . VAL A 1 88 ? -11.195 4.876 8.201 1.00 94.75 88 VAL A CA 1
ATOM 715 C C . VAL A 1 88 ? -10.916 6.304 8.670 1.00 94.75 88 VAL A C 1
ATOM 717 O O . VAL A 1 88 ? -9.777 6.757 8.585 1.00 94.75 88 VAL A O 1
ATOM 720 N N . GLU A 1 89 ? -11.923 7.008 9.187 1.00 93.56 89 GLU A N 1
ATOM 721 C CA . GLU A 1 89 ? -11.776 8.377 9.696 1.00 93.56 89 GLU A CA 1
ATOM 722 C C . GLU A 1 89 ? -10.853 8.437 10.918 1.00 93.56 89 GLU A C 1
ATOM 724 O O . GLU A 1 89 ? -9.947 9.271 10.965 1.00 93.56 89 GLU A O 1
ATOM 729 N N . TRP A 1 90 ? -11.041 7.518 11.871 1.00 95.19 90 TRP A N 1
ATOM 730 C CA . TRP A 1 90 ? -10.206 7.425 13.069 1.00 95.19 90 TRP A CA 1
ATOM 731 C C . TRP A 1 90 ? -8.748 7.093 12.730 1.00 95.19 90 TRP A C 1
ATOM 733 O O . TRP A 1 90 ? -7.824 7.732 13.229 1.00 95.19 90 TRP A O 1
ATOM 743 N N . LEU A 1 91 ? -8.519 6.135 11.829 1.00 95.12 91 LEU A N 1
ATOM 744 C CA . LEU A 1 91 ? -7.170 5.786 11.390 1.00 95.12 91 LEU A CA 1
ATOM 745 C C . LEU A 1 91 ? -6.522 6.941 10.635 1.00 95.12 91 LEU A C 1
ATOM 747 O O . LEU A 1 91 ? -5.378 7.278 10.919 1.00 95.12 91 LEU A O 1
ATOM 751 N N . SER A 1 92 ? -7.258 7.603 9.741 1.00 91.31 92 SER A N 1
ATOM 752 C CA . SER A 1 92 ? -6.747 8.758 8.995 1.00 91.31 92 SER A CA 1
ATOM 753 C C . SER A 1 92 ? -6.285 9.879 9.928 1.00 91.31 92 SER A C 1
ATOM 755 O O . SER A 1 92 ? -5.250 10.497 9.678 1.00 91.31 92 SER A O 1
ATOM 757 N N . SER A 1 93 ? -7.003 10.133 11.032 1.00 90.50 93 SER A N 1
ATOM 758 C CA . SER A 1 93 ? -6.562 11.134 12.009 1.00 90.50 93 SER A CA 1
ATOM 759 C C . SER A 1 93 ? -5.270 10.713 12.710 1.00 90.50 93 SER A C 1
ATOM 761 O O . SER A 1 93 ? -4.373 11.538 12.862 1.00 90.50 93 SER A O 1
ATOM 763 N N . LYS A 1 94 ? -5.138 9.432 13.077 1.00 91.81 94 LYS A N 1
ATOM 764 C CA . LYS A 1 94 ? -3.933 8.893 13.726 1.00 91.81 94 LYS A CA 1
ATOM 765 C C . LYS A 1 94 ? -2.721 8.866 12.801 1.00 91.81 94 LYS A C 1
ATOM 767 O O . LYS A 1 94 ? -1.617 9.184 13.238 1.00 91.81 94 LYS A O 1
ATOM 772 N N . LEU A 1 95 ? -2.922 8.557 11.520 1.00 88.25 95 LEU A N 1
ATOM 773 C CA . LEU A 1 95 ? -1.870 8.668 10.513 1.00 88.25 95 LEU A CA 1
ATOM 774 C C . LEU A 1 95 ? -1.390 10.111 10.388 1.00 88.25 95 LEU A C 1
ATOM 776 O O . LEU A 1 95 ? -0.191 10.342 10.425 1.00 88.25 95 LEU A O 1
ATOM 780 N N . ARG A 1 96 ? -2.300 11.089 10.318 1.00 85.81 96 ARG A N 1
ATOM 781 C CA . ARG A 1 96 ? -1.942 12.513 10.210 1.00 85.81 96 ARG A CA 1
ATOM 782 C C . ARG A 1 96 ? -1.173 13.046 11.425 1.00 85.81 96 ARG A C 1
ATOM 784 O O . ARG A 1 96 ? -0.347 13.933 11.270 1.00 85.81 96 ARG A O 1
ATOM 791 N N . GLU A 1 97 ? -1.423 12.516 12.621 1.00 86.06 97 GLU A N 1
ATOM 792 C CA . GLU A 1 97 ? -0.656 12.863 13.832 1.00 86.06 97 GLU A CA 1
ATOM 793 C C . GLU A 1 97 ? 0.799 12.354 13.782 1.00 86.06 97 GLU A C 1
ATOM 795 O O . GLU A 1 97 ? 1.669 12.887 14.470 1.00 86.06 97 GLU A O 1
ATOM 800 N N . ARG A 1 98 ? 1.068 11.298 13.006 1.00 82.25 98 ARG A N 1
ATOM 801 C CA . ARG A 1 98 ? 2.354 10.580 12.982 1.00 82.25 98 ARG A CA 1
ATOM 802 C C . ARG A 1 98 ? 3.164 10.815 11.717 1.00 82.25 98 ARG A C 1
ATOM 804 O O . ARG A 1 98 ? 4.390 10.839 11.766 1.00 82.25 98 ARG A O 1
ATOM 811 N N . MET A 1 99 ? 2.485 10.952 10.591 1.00 79.06 99 MET A N 1
ATOM 812 C CA . MET A 1 99 ? 3.071 11.209 9.291 1.00 79.06 99 MET A CA 1
ATOM 813 C C . MET A 1 99 ? 3.108 12.716 9.079 1.00 79.06 99 MET A C 1
ATOM 815 O O . MET A 1 99 ? 2.063 13.365 9.044 1.00 79.06 99 MET A O 1
ATOM 819 N N . THR A 1 100 ? 4.297 13.266 8.844 1.00 68.19 100 THR A N 1
ATOM 820 C CA . THR A 1 100 ? 4.414 14.563 8.176 1.00 68.19 100 THR A CA 1
ATOM 821 C C . THR A 1 100 ? 3.998 14.351 6.727 1.00 68.19 100 THR A C 1
ATOM 823 O O . THR A 1 100 ? 4.829 14.093 5.858 1.00 68.19 100 THR A O 1
ATOM 826 N N . PHE A 1 101 ? 2.690 14.345 6.477 1.00 63.06 101 PHE A N 1
ATOM 827 C CA . PHE A 1 101 ? 2.161 14.248 5.128 1.00 63.06 101 PHE A CA 1
ATOM 828 C C . PHE A 1 101 ? 2.642 15.482 4.375 1.00 63.06 101 PHE A C 1
ATOM 830 O O . PHE A 1 101 ? 2.238 16.600 4.682 1.00 63.06 101 PHE A O 1
ATOM 837 N N . SER A 1 102 ? 3.574 15.295 3.443 1.00 59.38 102 SER A N 1
ATOM 838 C CA . SER A 1 102 ? 3.993 16.391 2.585 1.00 59.38 102 SER A CA 1
ATOM 839 C C . SER A 1 102 ? 2.814 16.771 1.695 1.00 59.38 102 SER A C 1
ATOM 841 O O . SER A 1 102 ? 2.192 15.890 1.093 1.00 59.38 102 SER A O 1
ATOM 843 N N . ASP A 1 103 ? 2.561 18.071 1.543 1.00 57.84 103 ASP A N 1
ATOM 844 C CA . ASP A 1 103 ? 1.585 18.607 0.584 1.00 57.84 103 ASP A CA 1
ATOM 845 C C . ASP A 1 103 ? 1.838 18.115 -0.857 1.00 57.84 103 ASP A C 1
ATOM 847 O O . ASP A 1 103 ? 0.949 18.174 -1.700 1.00 57.84 103 ASP A O 1
ATOM 851 N N . SER A 1 104 ? 3.026 17.562 -1.141 1.00 60.88 104 SER A N 1
ATOM 852 C CA . SER A 1 104 ? 3.371 16.919 -2.415 1.00 60.88 104 SER A CA 1
ATOM 853 C C . SER A 1 104 ? 2.670 15.576 -2.678 1.00 60.88 104 SER A C 1
ATOM 855 O O . SER A 1 104 ? 2.548 15.187 -3.837 1.00 60.88 104 SER A O 1
ATOM 857 N N . ILE A 1 105 ? 2.181 14.865 -1.651 1.00 64.81 105 ILE A N 1
ATOM 858 C CA . ILE A 1 105 ? 1.538 13.543 -1.809 1.00 64.81 105 ILE A CA 1
ATOM 859 C C . ILE A 1 105 ? 0.029 13.677 -2.048 1.00 64.81 105 ILE A C 1
ATOM 861 O O . ILE A 1 105 ? -0.563 12.871 -2.768 1.00 64.81 105 ILE A O 1
ATOM 865 N N . ALA A 1 106 ? -0.605 14.711 -1.489 1.00 67.00 106 ALA A N 1
ATOM 866 C CA . ALA A 1 106 ? -2.048 14.917 -1.608 1.00 67.00 106 ALA A CA 1
ATOM 867 C C . ALA A 1 106 ? -2.545 14.964 -3.075 1.00 67.00 106 ALA A C 1
ATOM 869 O O . ALA A 1 106 ? -3.493 14.236 -3.380 1.00 67.00 106 ALA A O 1
ATOM 870 N N . PRO A 1 107 ? -1.896 15.684 -4.017 1.00 66.69 107 PRO A N 1
ATOM 871 C CA . PRO A 1 107 ? -2.310 15.697 -5.423 1.00 66.69 107 PRO A CA 1
ATOM 872 C C . PRO A 1 107 ? -2.223 14.326 -6.104 1.00 66.69 107 PRO A C 1
ATOM 874 O O . PRO A 1 107 ? -3.031 14.021 -6.975 1.00 66.69 107 PRO A O 1
ATOM 877 N N . LEU A 1 108 ? -1.272 13.481 -5.690 1.00 72.50 108 LEU A N 1
ATOM 878 C CA . LEU A 1 108 ? -1.018 12.174 -6.307 1.00 72.50 108 LEU A CA 1
ATOM 879 C C . LEU A 1 108 ? -2.114 11.151 -5.993 1.00 72.50 108 LEU A C 1
ATOM 881 O O . LEU A 1 108 ? -2.273 10.164 -6.706 1.00 72.50 108 LEU A O 1
ATOM 885 N N . THR A 1 109 ? -2.881 11.391 -4.931 1.00 78.19 109 THR A N 1
ATOM 886 C CA . THR A 1 109 ? -3.902 10.469 -4.419 1.00 78.19 109 THR A CA 1
ATOM 887 C C . THR A 1 109 ? -5.335 10.898 -4.748 1.00 78.19 109 THR A C 1
ATOM 889 O O . THR A 1 109 ? -6.279 10.294 -4.247 1.00 78.19 109 THR A O 1
ATOM 892 N N . SER A 1 110 ? -5.520 11.896 -5.620 1.00 77.69 110 SER A N 1
ATOM 893 C CA . SER A 1 110 ? -6.824 12.490 -5.970 1.00 77.69 110 SER A CA 1
ATOM 894 C C . SER A 1 110 ? -7.877 11.486 -6.471 1.00 77.69 110 SER A C 1
ATOM 896 O O . SER A 1 110 ? -9.069 11.679 -6.242 1.00 77.69 110 SER A O 1
ATOM 898 N N . GLY A 1 111 ? -7.452 10.393 -7.113 1.00 83.25 111 GLY A N 1
ATOM 899 C CA . GLY A 1 111 ? -8.324 9.306 -7.578 1.00 83.25 111 GLY A CA 1
ATOM 900 C C . GLY A 1 111 ? -8.724 8.284 -6.502 1.00 83.25 111 GLY A C 1
ATOM 901 O O . GLY A 1 111 ? -9.409 7.306 -6.811 1.00 83.25 111 GLY A O 1
ATOM 902 N N . LEU A 1 112 ? -8.284 8.465 -5.252 1.00 91.00 112 LEU A N 1
ATOM 903 C CA . LEU A 1 112 ? -8.506 7.541 -4.140 1.00 91.00 112 LEU A CA 1
ATOM 904 C C . LEU A 1 112 ? -9.358 8.190 -3.048 1.00 91.00 112 LEU A C 1
ATOM 906 O O . LEU A 1 112 ? -9.210 9.363 -2.722 1.00 91.00 112 LEU A O 1
ATOM 910 N N . THR A 1 113 ? -10.232 7.400 -2.425 1.00 90.75 113 THR A N 1
ATOM 911 C CA . THR A 1 113 ? -11.057 7.853 -1.297 1.00 90.75 113 THR A CA 1
ATOM 912 C C . THR A 1 113 ? -11.194 6.759 -0.242 1.00 90.75 113 THR A C 1
ATOM 914 O O . THR A 1 113 ? -10.921 5.583 -0.493 1.00 90.75 113 THR A O 1
ATOM 917 N N . GLY A 1 114 ? -11.607 7.147 0.966 1.00 91.56 114 GLY A N 1
ATOM 918 C CA . GLY A 1 114 ? -11.928 6.210 2.040 1.00 91.56 114 GLY A CA 1
ATOM 919 C C . GLY A 1 114 ? -10.784 5.241 2.362 1.00 91.56 114 GLY A C 1
ATOM 920 O O . GLY A 1 114 ? -9.651 5.656 2.598 1.00 91.56 114 GLY A O 1
ATOM 921 N N . LYS A 1 115 ? -11.096 3.939 2.383 1.00 93.62 115 LYS A N 1
ATOM 922 C CA . LYS A 1 115 ? -10.137 2.873 2.716 1.00 93.62 115 LYS A CA 1
ATOM 923 C C . LYS A 1 115 ? -8.966 2.805 1.731 1.00 93.62 115 LYS A C 1
ATOM 925 O O . LYS A 1 115 ? -7.845 2.566 2.164 1.00 93.62 115 LYS A O 1
ATOM 930 N N . ASP A 1 116 ? -9.204 3.040 0.442 1.00 92.81 116 ASP A N 1
ATOM 931 C CA . ASP A 1 116 ? -8.137 2.987 -0.564 1.00 92.81 116 ASP A CA 1
ATOM 932 C C . ASP A 1 116 ? -7.109 4.099 -0.346 1.00 92.81 116 ASP A C 1
ATOM 934 O O . ASP A 1 116 ? -5.908 3.845 -0.383 1.00 92.81 116 ASP A O 1
ATOM 938 N N . LEU A 1 117 ? -7.577 5.318 -0.057 1.00 91.94 117 LEU A N 1
ATOM 939 C CA . LEU A 1 117 ? -6.704 6.448 0.269 1.00 91.94 117 LEU A CA 1
ATOM 940 C C . LEU A 1 117 ? -5.908 6.191 1.554 1.00 91.94 117 LEU A C 1
ATOM 942 O O . LEU A 1 117 ? -4.715 6.488 1.615 1.00 91.94 117 LEU A O 1
ATOM 946 N N . LEU A 1 118 ? -6.555 5.612 2.568 1.00 93.12 118 LEU A N 1
ATOM 947 C CA . LEU A 1 118 ? -5.907 5.248 3.825 1.00 93.12 118 LEU A CA 1
ATOM 948 C C . LEU A 1 118 ? -4.787 4.218 3.603 1.00 93.12 118 LEU A C 1
ATOM 950 O O . LEU A 1 118 ? -3.673 4.411 4.084 1.00 93.12 118 LEU A O 1
ATOM 954 N N . ILE A 1 119 ? -5.065 3.145 2.858 1.00 94.75 119 ILE A N 1
ATOM 955 C CA . ILE A 1 119 ? -4.073 2.103 2.560 1.00 94.75 119 ILE A CA 1
ATOM 956 C C . ILE A 1 119 ? -2.934 2.670 1.713 1.00 94.75 119 ILE A C 1
ATOM 958 O O . ILE A 1 119 ? -1.773 2.460 2.051 1.00 94.75 119 ILE A O 1
ATOM 962 N N . ALA A 1 120 ? -3.240 3.453 0.676 1.00 93.06 120 ALA A N 1
ATOM 963 C CA . ALA A 1 120 ? -2.220 4.090 -0.152 1.00 93.06 120 ALA A CA 1
ATOM 964 C C . ALA A 1 120 ? -1.306 5.019 0.664 1.00 93.06 120 ALA A C 1
ATOM 966 O O . ALA A 1 120 ? -0.094 5.020 0.464 1.00 93.06 120 ALA A O 1
ATOM 967 N N . SER A 1 121 ? -1.868 5.755 1.628 1.00 90.69 121 SER A N 1
ATOM 968 C CA . SER A 1 121 ? -1.105 6.584 2.570 1.00 90.69 121 SER A CA 1
ATOM 969 C C . SER A 1 121 ? -0.115 5.765 3.404 1.00 90.69 121 SER A C 1
ATOM 971 O O . SER A 1 121 ? 1.035 6.162 3.573 1.00 90.69 121 SER A O 1
ATOM 973 N N . ILE A 1 122 ? -0.544 4.602 3.905 1.00 92.69 122 ILE A N 1
ATOM 974 C CA . ILE A 1 122 ? 0.312 3.675 4.664 1.00 92.69 122 ILE A CA 1
ATOM 975 C C . ILE A 1 122 ? 1.404 3.086 3.762 1.00 92.69 122 ILE A C 1
ATOM 977 O O . ILE A 1 122 ? 2.573 3.008 4.150 1.00 92.69 122 ILE A O 1
ATOM 981 N N . ASP A 1 123 ? 1.036 2.679 2.551 1.00 93.19 123 ASP A N 1
ATOM 982 C CA . ASP A 1 123 ? 1.948 2.052 1.600 1.00 93.19 123 ASP A CA 1
ATOM 983 C C . ASP A 1 123 ? 3.039 3.025 1.133 1.00 93.19 123 ASP A C 1
ATOM 985 O O . ASP A 1 123 ? 4.211 2.648 1.083 1.00 93.19 123 ASP A O 1
ATOM 989 N N . LEU A 1 124 ? 2.680 4.290 0.894 1.00 89.44 124 LEU A N 1
ATOM 990 C CA . LEU A 1 124 ? 3.609 5.364 0.531 1.00 89.44 124 LEU A CA 1
ATOM 991 C C . LEU A 1 124 ? 4.475 5.873 1.679 1.00 89.44 124 LEU A C 1
ATOM 993 O O . LEU A 1 124 ? 5.426 6.616 1.439 1.00 89.44 124 LEU A O 1
ATOM 997 N N . TRP A 1 125 ? 4.173 5.514 2.923 1.00 89.00 125 TRP A N 1
ATOM 998 C CA . TRP A 1 125 ? 4.971 5.977 4.044 1.00 89.00 125 TRP A CA 1
ATOM 999 C C . TRP A 1 125 ? 6.347 5.308 4.036 1.00 89.00 125 TRP A C 1
ATOM 1001 O O . TRP A 1 125 ? 6.491 4.131 4.373 1.00 89.00 125 TRP A O 1
ATOM 1011 N N . THR A 1 126 ? 7.365 6.070 3.636 1.00 86.50 126 THR A N 1
ATOM 1012 C CA . THR A 1 126 ? 8.740 5.597 3.430 1.00 86.50 126 THR A CA 1
ATOM 1013 C C . THR A 1 126 ? 9.515 5.493 4.743 1.00 86.50 126 THR A C 1
ATOM 1015 O O . THR A 1 126 ? 10.488 6.211 4.975 1.00 86.50 126 THR A O 1
ATOM 1018 N N . ILE A 1 127 ? 9.066 4.607 5.626 1.00 88.44 127 ILE A N 1
ATOM 1019 C CA . ILE A 1 127 ? 9.791 4.193 6.834 1.00 88.44 127 ILE A CA 1
ATOM 1020 C C . ILE A 1 127 ? 10.184 2.721 6.725 1.00 88.44 127 ILE A C 1
ATOM 1022 O O . ILE A 1 127 ? 9.730 2.005 5.832 1.00 88.44 127 ILE A O 1
ATOM 1026 N N . ASN A 1 128 ? 11.021 2.238 7.645 1.00 90.88 128 ASN A N 1
ATOM 1027 C CA . ASN A 1 128 ? 11.393 0.829 7.663 1.00 90.88 128 ASN A CA 1
ATOM 1028 C C . ASN A 1 128 ? 10.143 -0.069 7.768 1.00 90.88 128 ASN A C 1
ATOM 1030 O O . ASN A 1 128 ? 9.283 0.162 8.618 1.00 90.88 128 ASN A O 1
ATOM 1034 N N . ILE A 1 129 ? 10.067 -1.129 6.956 1.00 93.75 129 ILE A N 1
ATOM 1035 C CA . ILE A 1 129 ? 8.903 -2.028 6.913 1.00 93.75 129 ILE A CA 1
ATOM 1036 C C . ILE A 1 129 ? 8.559 -2.651 8.274 1.00 93.75 129 ILE A C 1
ATOM 1038 O O . ILE A 1 129 ? 7.383 -2.807 8.594 1.00 93.75 129 ILE A O 1
ATOM 1042 N N . LYS A 1 130 ? 9.556 -2.939 9.124 1.00 93.94 130 LYS A N 1
ATOM 1043 C CA . LYS A 1 130 ? 9.315 -3.442 10.486 1.00 93.94 130 LYS A CA 1
ATOM 1044 C C . LYS A 1 130 ? 8.685 -2.369 11.367 1.00 93.94 130 LYS A C 1
ATOM 1046 O O . LYS A 1 130 ? 7.744 -2.668 12.087 1.00 93.94 130 LYS A O 1
ATOM 1051 N N . GLN A 1 131 ? 9.162 -1.126 11.278 1.00 92.62 131 GLN A N 1
ATOM 1052 C CA . GLN A 1 131 ? 8.566 0.004 12.001 1.00 92.62 131 GLN A CA 1
ATOM 1053 C C . GLN A 1 131 ? 7.130 0.259 11.534 1.00 92.62 131 GLN A C 1
ATOM 1055 O O . GLN A 1 131 ? 6.247 0.440 12.367 1.00 92.62 131 GLN A O 1
ATOM 1060 N N . LYS A 1 132 ? 6.884 0.195 10.218 1.00 93.81 132 LYS A N 1
ATOM 1061 C CA . LYS A 1 132 ? 5.540 0.294 9.632 1.00 93.81 132 LYS A CA 1
ATOM 1062 C C . LYS A 1 132 ? 4.617 -0.791 10.189 1.00 93.81 132 LYS A C 1
ATOM 1064 O O . LYS A 1 132 ? 3.5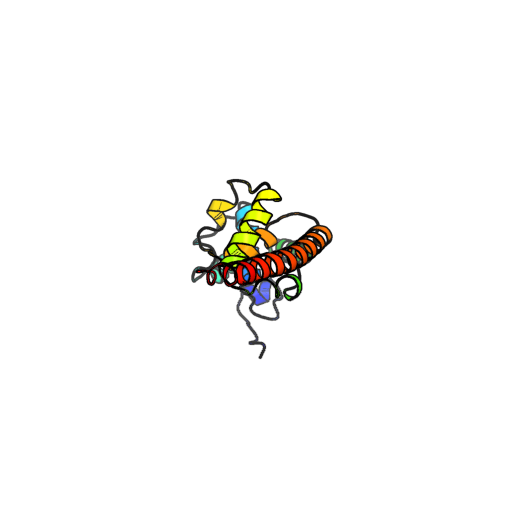13 -0.488 10.626 1.00 93.81 132 LYS A O 1
ATOM 1069 N N . GLY A 1 133 ? 5.091 -2.038 10.228 1.00 95.75 133 GLY A N 1
ATOM 1070 C CA . GLY A 1 133 ? 4.353 -3.167 10.795 1.00 95.75 133 GLY A CA 1
ATOM 1071 C C . GLY A 1 133 ? 4.047 -2.997 12.285 1.00 95.75 133 GLY A C 1
ATOM 1072 O O . GLY A 1 133 ? 2.896 -3.144 12.685 1.00 95.75 133 GLY A O 1
ATOM 1073 N N . SER A 1 134 ? 5.042 -2.630 13.100 1.00 95.50 134 SER A N 1
ATOM 1074 C CA . SER A 1 134 ? 4.838 -2.366 14.532 1.00 95.50 134 SER A CA 1
ATOM 1075 C C . SER A 1 134 ? 3.810 -1.264 14.767 1.00 95.50 134 SER A C 1
ATOM 1077 O O . SER A 1 134 ? 2.908 -1.431 15.581 1.00 95.50 134 SER A O 1
ATOM 1079 N N . PHE A 1 135 ? 3.893 -0.177 14.001 1.00 93.81 135 PHE A N 1
ATOM 1080 C CA . PHE A 1 135 ? 2.939 0.919 14.091 1.00 93.81 135 PHE A CA 1
ATOM 1081 C C . PHE A 1 135 ? 1.505 0.491 13.743 1.00 93.81 135 PHE A C 1
ATOM 1083 O O . PHE A 1 135 ? 0.565 0.893 14.424 1.00 93.81 135 PHE A O 1
ATOM 1090 N N . LEU A 1 136 ? 1.312 -0.346 12.717 1.00 95.94 136 LEU A N 1
ATOM 1091 C CA . LEU A 1 136 ? -0.024 -0.860 12.402 1.00 95.94 136 LEU A CA 1
ATOM 1092 C C . LEU A 1 136 ? -0.574 -1.776 13.496 1.00 95.94 136 LEU A C 1
ATOM 1094 O O . LEU A 1 136 ? -1.756 -1.674 13.808 1.00 95.94 136 LEU A O 1
ATOM 1098 N N . ASN A 1 137 ? 0.267 -2.611 14.109 1.00 96.75 137 ASN A N 1
ATOM 1099 C CA . ASN A 1 137 ? -0.152 -3.444 15.239 1.00 96.75 137 ASN A CA 1
ATOM 1100 C C . ASN A 1 137 ? -0.568 -2.586 16.447 1.00 96.75 137 ASN A C 1
ATOM 1102 O O . ASN A 1 137 ? -1.559 -2.878 17.113 1.00 96.75 137 ASN A O 1
ATOM 1106 N N . GLU A 1 138 ? 0.168 -1.507 16.731 1.00 95.81 138 GLU A N 1
ATOM 1107 C CA . GLU A 1 138 ? -0.206 -0.535 17.764 1.00 95.81 138 GLU A CA 1
ATOM 1108 C C . GLU A 1 138 ? -1.556 0.123 17.448 1.00 95.81 138 GLU A C 1
ATOM 1110 O O . GLU A 1 138 ? -2.429 0.178 18.315 1.00 95.81 138 GLU A O 1
ATOM 1115 N N . LEU A 1 139 ? -1.767 0.559 16.200 1.00 95.38 139 LEU A N 1
ATOM 1116 C CA . LEU A 1 139 ? -3.040 1.141 15.773 1.00 95.38 139 LEU A CA 1
ATOM 1117 C C . LEU A 1 139 ? -4.209 0.158 15.864 1.00 95.38 139 LEU A C 1
ATOM 1119 O O . LEU A 1 139 ? -5.299 0.572 16.258 1.00 95.38 139 LEU A O 1
ATOM 1123 N N . GLU A 1 140 ? -4.007 -1.113 15.519 1.00 97.06 140 GLU A N 1
ATOM 1124 C CA . GLU A 1 140 ? -5.034 -2.148 15.643 1.00 97.06 140 GLU A CA 1
ATOM 1125 C C . GLU A 1 140 ? -5.467 -2.316 17.106 1.00 97.06 140 GLU A C 1
ATOM 1127 O O . GLU A 1 140 ? -6.663 -2.305 17.417 1.00 97.06 140 GLU A O 1
ATOM 1132 N N . ASN A 1 141 ? -4.501 -2.392 18.026 1.00 96.31 141 ASN A N 1
ATOM 1133 C CA . ASN A 1 141 ? -4.768 -2.480 19.461 1.00 96.31 141 ASN A CA 1
ATOM 1134 C C . ASN A 1 141 ? -5.515 -1.243 19.975 1.00 96.31 141 ASN A C 1
ATOM 1136 O O . ASN A 1 141 ? -6.565 -1.378 20.606 1.00 96.31 141 ASN A O 1
ATOM 1140 N N . SER A 1 142 ? -5.040 -0.041 19.640 1.00 95.81 142 SER A N 1
ATOM 1141 C CA . SER A 1 142 ? -5.693 1.211 20.039 1.00 95.81 142 SER A CA 1
ATOM 1142 C C . SER A 1 142 ? -7.099 1.356 19.452 1.00 95.81 142 SER A C 1
ATOM 1144 O O . SER A 1 142 ? -8.003 1.862 20.117 1.00 95.81 142 SER A O 1
ATOM 1146 N N . TRP A 1 143 ? -7.328 0.884 18.226 1.00 96.06 143 TRP A N 1
ATOM 1147 C CA . TRP A 1 143 ? -8.667 0.838 17.644 1.00 96.06 143 TRP A CA 1
ATOM 1148 C C . TRP A 1 143 ? -9.583 -0.110 18.429 1.00 96.06 143 TRP A C 1
ATOM 1150 O O . TRP A 1 143 ? -10.725 0.234 18.747 1.00 96.06 143 TRP A O 1
ATOM 1160 N N . ASN A 1 144 ? -9.083 -1.291 18.796 1.00 94.81 144 ASN A N 1
ATOM 1161 C CA . ASN A 1 144 ? -9.824 -2.259 19.601 1.00 94.81 144 ASN A CA 1
ATOM 1162 C C . ASN A 1 144 ? -10.182 -1.726 20.997 1.00 94.81 144 ASN A C 1
ATOM 1164 O O . ASN A 1 144 ? -11.278 -2.002 21.490 1.00 94.81 144 ASN A O 1
ATOM 1168 N N . GLU A 1 145 ? -9.311 -0.933 21.616 1.00 93.56 145 GLU A N 1
ATOM 1169 C CA . GLU A 1 145 ? -9.586 -0.228 22.873 1.00 93.56 145 GLU A CA 1
ATOM 1170 C C . GLU A 1 145 ? -10.630 0.880 22.687 1.00 93.56 145 GLU A C 1
ATOM 1172 O O . GLU A 1 145 ? -11.650 0.889 23.382 1.00 93.56 145 GLU A O 1
ATOM 1177 N N . HIS A 1 146 ? -10.460 1.733 21.673 1.00 90.81 146 HIS A N 1
ATOM 1178 C CA . HIS A 1 146 ? -11.401 2.808 21.347 1.00 90.81 146 HIS A CA 1
ATOM 1179 C C . HIS A 1 146 ? -12.834 2.289 21.123 1.00 90.81 146 HIS A C 1
ATOM 1181 O O . HIS A 1 146 ? -13.823 2.904 21.546 1.00 90.81 146 HIS A O 1
ATOM 1187 N N . LYS A 1 147 ? -12.980 1.121 20.486 1.00 89.69 147 LYS A N 1
ATOM 1188 C CA . LYS A 1 147 ? -14.279 0.450 20.324 1.00 89.69 147 LYS A CA 1
ATOM 1189 C C . LYS A 1 147 ? -14.923 0.079 21.658 1.00 89.69 147 LYS A C 1
ATOM 1191 O O . LYS A 1 147 ? -16.126 0.276 21.823 1.00 89.69 147 LYS A O 1
ATOM 1196 N N . LYS A 1 148 ? -14.151 -0.447 22.612 1.00 86.31 148 LYS A N 1
ATOM 1197 C CA . LYS A 1 148 ? -14.670 -0.857 23.927 1.00 86.31 148 LYS A CA 1
ATOM 1198 C C . LYS A 1 148 ? -15.203 0.340 24.711 1.00 86.31 148 LYS A C 1
ATOM 1200 O O . LYS A 1 148 ? -16.301 0.259 25.253 1.00 86.31 148 LYS A O 1
ATOM 1205 N N . GLU A 1 149 ? -14.476 1.453 24.707 1.00 77.69 149 GLU A N 1
ATOM 1206 C CA . GLU A 1 149 ? -14.874 2.692 25.390 1.00 77.69 149 GLU A CA 1
ATOM 1207 C C . GLU A 1 149 ? -16.129 3.323 24.779 1.00 77.69 149 GLU A C 1
ATOM 1209 O O . GLU A 1 149 ? -17.036 3.771 25.476 1.00 77.69 149 GLU A O 1
ATOM 1214 N N . THR A 1 150 ? -16.223 3.333 23.453 1.00 70.56 150 THR A N 1
ATOM 1215 C CA . THR A 1 150 ? -17.402 3.885 22.774 1.00 70.56 150 THR A CA 1
ATOM 1216 C C . THR A 1 150 ? -18.641 3.006 22.934 1.00 70.56 150 THR A C 1
ATOM 1218 O O . THR A 1 150 ? -19.746 3.534 23.077 1.00 70.56 150 THR A O 1
ATOM 1221 N N . ASN A 1 151 ? -18.475 1.684 23.006 1.00 62.72 151 ASN A N 1
ATOM 1222 C CA . ASN A 1 151 ? -19.574 0.771 23.307 1.00 62.72 151 ASN A CA 1
ATOM 1223 C C . ASN A 1 151 ? -20.032 0.884 24.773 1.00 62.72 151 ASN A C 1
ATOM 1225 O O . ASN A 1 151 ? -21.241 0.907 25.018 1.00 62.72 151 ASN A O 1
ATOM 1229 N N . SER A 1 152 ? -19.109 1.033 25.734 1.00 60.22 152 SER A N 1
ATOM 1230 C CA . SER A 1 152 ? -19.446 1.210 27.157 1.00 60.22 152 SER A CA 1
ATOM 1231 C C . SER A 1 152 ? -20.130 2.554 27.440 1.00 60.22 152 SER A C 1
ATOM 1233 O O . SER A 1 152 ? -21.103 2.606 28.194 1.00 60.22 152 SER A O 1
ATOM 1235 N N . LEU A 1 153 ? -19.719 3.629 26.759 1.00 57.12 153 LEU A N 1
ATOM 1236 C CA . LEU A 1 153 ? -20.380 4.938 26.825 1.00 57.12 153 LEU A CA 1
ATOM 1237 C C . LEU A 1 153 ? -21.793 4.934 26.213 1.00 57.12 153 LEU A C 1
ATOM 1239 O O . LEU A 1 153 ? -22.635 5.732 26.631 1.00 57.12 153 LEU A O 1
ATOM 1243 N N . SER A 1 154 ? -22.083 4.044 25.254 1.00 54.59 154 SER A N 1
ATOM 1244 C CA . SER A 1 154 ? -23.443 3.883 24.716 1.00 54.59 154 SER A CA 1
ATOM 1245 C C . SER A 1 154 ? -24.385 3.183 25.708 1.00 54.59 154 SER A C 1
ATOM 1247 O O . SER A 1 154 ? -25.543 3.579 25.828 1.00 54.59 154 SER A O 1
ATOM 1249 N N . GLY A 1 155 ? -23.871 2.226 26.494 1.00 48.34 155 GLY A N 1
ATOM 1250 C CA . GLY A 1 155 ? -24.629 1.523 27.536 1.00 48.34 155 GLY A CA 1
ATOM 1251 C C . GLY A 1 155 ? -24.956 2.400 28.750 1.00 48.34 155 GLY A C 1
ATOM 1252 O O . GLY A 1 155 ? -26.066 2.337 29.276 1.00 48.34 155 GLY A O 1
ATOM 1253 N N . SER A 1 156 ? -24.046 3.294 29.147 1.00 50.41 156 SER A N 1
ATOM 1254 C CA . SER A 1 156 ? -24.268 4.205 30.284 1.00 50.41 156 SER A CA 1
ATOM 1255 C C . SER A 1 156 ? -25.273 5.332 30.011 1.00 50.41 156 SER A C 1
ATOM 1257 O O . SER A 1 156 ? -25.754 5.958 30.951 1.00 50.41 156 SER A O 1
ATOM 1259 N N . LYS A 1 157 ? -25.634 5.606 28.748 1.00 49.34 157 LYS A N 1
ATOM 1260 C CA . LYS A 1 157 ? -26.672 6.603 28.412 1.00 49.34 157 LYS A CA 1
ATOM 1261 C C . LYS A 1 157 ? -28.104 6.057 28.481 1.00 49.34 157 LYS A C 1
ATOM 1263 O O . LYS A 1 157 ? -29.040 6.849 28.399 1.00 49.34 157 LYS A O 1
ATOM 1268 N N . MET A 1 158 ? -28.294 4.745 28.649 1.00 47.41 158 MET A N 1
ATOM 1269 C CA . MET A 1 158 ? -29.629 4.131 28.734 1.00 47.41 158 MET A CA 1
ATOM 1270 C C . MET A 1 158 ? -30.168 3.981 30.164 1.00 47.41 158 MET A C 1
ATOM 1272 O O . MET A 1 158 ? -31.359 3.738 30.327 1.00 47.41 158 MET A O 1
ATOM 1276 N N . THR A 1 159 ? -29.351 4.176 31.203 1.00 49.34 159 THR A N 1
ATOM 1277 C CA . THR A 1 159 ? -29.767 3.946 32.601 1.00 49.34 159 THR A CA 1
ATOM 1278 C C . THR A 1 159 ? -30.175 5.206 33.371 1.00 49.34 159 THR A C 1
ATOM 1280 O O . THR A 1 159 ? -30.641 5.088 34.499 1.00 49.34 159 THR A O 1
ATOM 1283 N N . SER A 1 160 ? -30.083 6.409 32.789 1.00 47.41 160 SER A N 1
ATOM 1284 C CA . SER A 1 160 ? -30.396 7.669 33.495 1.00 47.41 160 SER A CA 1
ATOM 1285 C C . SER A 1 160 ? -31.772 8.281 33.192 1.00 47.41 160 SER A C 1
ATOM 1287 O O . SER A 1 160 ? -32.001 9.442 33.526 1.00 47.41 160 SER A O 1
ATOM 1289 N N . LYS A 1 161 ? -32.706 7.540 32.574 1.00 47.00 161 LYS A N 1
ATOM 1290 C CA . LYS A 1 161 ? -34.027 8.078 32.180 1.00 47.00 161 LYS A CA 1
ATOM 1291 C C . LYS A 1 161 ? -35.264 7.523 32.893 1.00 47.00 161 LYS A C 1
ATOM 1293 O O . LYS A 1 161 ? -36.357 7.921 32.516 1.00 47.00 161 LYS A O 1
ATOM 1298 N N . ASN A 1 162 ? -35.124 6.714 33.943 1.00 46.25 162 ASN A N 1
ATOM 1299 C CA . ASN A 1 162 ? -36.266 6.278 34.761 1.00 46.25 162 ASN A CA 1
ATOM 1300 C C . ASN A 1 162 ? -36.034 6.590 36.245 1.00 46.25 162 ASN A C 1
ATOM 1302 O O . ASN A 1 162 ? -35.659 5.716 37.020 1.00 46.25 162 ASN A O 1
ATOM 1306 N N . ALA A 1 163 ? -36.244 7.848 36.625 1.00 45.72 163 ALA A N 1
ATOM 1307 C CA . ALA A 1 163 ? -36.456 8.248 38.013 1.00 45.72 163 ALA A CA 1
ATOM 1308 C C . ALA A 1 163 ? -37.331 9.510 38.037 1.00 45.72 163 ALA A C 1
ATOM 1310 O O . ALA A 1 163 ? -36.818 10.618 38.171 1.00 45.72 163 ALA A O 1
ATOM 1311 N N . TYR A 1 164 ? -38.636 9.317 37.846 1.00 44.53 164 TYR A N 1
ATOM 1312 C CA . TYR A 1 164 ? -39.703 10.196 38.326 1.00 44.53 164 TYR A CA 1
ATOM 1313 C C . TYR A 1 164 ? -40.892 9.325 38.714 1.00 44.53 164 TYR A C 1
ATOM 1315 O O . TYR A 1 164 ? -41.185 8.382 37.942 1.00 44.53 164 TYR A O 1
#

Foldseek 3Di:
DFDQDDDLLCVLLVNRGDDLLLLLLLQLVCVVVVNDFPDARPDPCSSVRSSVRCVVDPPSSVVSNVLCVFQDDDVVLCPLVPPPQVLQVVLVVVLVVPDPPPPVSVVRCVVDDGPSSSSSSLSPPPDGPVVSSVVSVVSSVVVVVVVVVVVVVVVVVVPPPPDD

Radius of gyration: 19.69 Å; chains: 1; bounding box: 56×37×60 Å

pLDDT: mean 84.6, std 15.25, range [32.09, 97.06]

Secondary structure (DSSP, 8-state):
-------HHHHHHT-SS--HHHHHHHHHHHHHTT---SS-TTSTTHHHHHHHHHHHSTTHHHHHHHHHHHHPPPGGGTTT--S-HHHHHHHHHHHHHHS---TTTGGGGTT--HHHHHHHHHHH--S-HHHHHHHHHHHHHHHHHHHHHHHHHHHTTSSSS---